Protein AF-A0A7S2I7E1-F1 (afdb_monomer_lite)

Structure (mmCIF, N/CA/C/O backbone):
data_AF-A0A7S2I7E1-F1
#
_entry.id   AF-A0A7S2I7E1-F1
#
loop_
_atom_site.group_PDB
_atom_site.id
_atom_site.type_symbol
_atom_site.label_atom_id
_atom_site.label_alt_id
_atom_site.label_comp_id
_atom_site.label_asym_id
_atom_site.label_entity_id
_atom_site.label_seq_id
_atom_site.pdbx_PDB_ins_code
_atom_site.Cartn_x
_atom_site.Cartn_y
_atom_site.Cartn_z
_atom_site.occupancy
_atom_site.B_iso_or_equiv
_atom_site.auth_seq_id
_atom_site.auth_comp_id
_atom_site.auth_asym_id
_atom_site.auth_atom_id
_atom_site.pdbx_PDB_model_num
ATOM 1 N N . PHE A 1 1 ? -4.109 24.842 13.789 1.00 40.41 1 PHE A N 1
ATOM 2 C CA . PHE A 1 1 ? -4.310 23.383 13.812 1.00 40.41 1 PHE A CA 1
ATOM 3 C C . PHE A 1 1 ? -4.511 22.958 15.257 1.00 40.41 1 PHE A C 1
ATOM 5 O O . PHE A 1 1 ? -3.582 22.487 15.896 1.00 40.41 1 PHE A O 1
ATOM 12 N N . GLU A 1 2 ? -5.706 23.201 15.796 1.00 39.78 2 GLU A N 1
ATOM 13 C CA . GLU A 1 2 ? -6.137 22.573 17.046 1.00 39.78 2 GLU A CA 1
ATOM 14 C C . GLU A 1 2 ? -6.464 21.120 16.710 1.00 39.78 2 GLU A C 1
ATOM 16 O O . GLU A 1 2 ? -7.551 20.786 16.249 1.00 39.78 2 GLU A O 1
ATOM 21 N N . GLN A 1 3 ? -5.455 20.264 16.815 1.00 54.31 3 GLN A N 1
ATOM 22 C CA . GLN A 1 3 ? -5.649 18.827 16.776 1.00 54.31 3 GLN A CA 1
ATOM 23 C C . GLN A 1 3 ? -6.305 18.469 18.102 1.00 54.31 3 GLN A C 1
ATOM 25 O O . GLN A 1 3 ? -5.602 18.399 19.100 1.00 54.31 3 GLN A O 1
ATOM 30 N N . ILE A 1 4 ? -7.633 18.334 18.128 1.00 44.84 4 ILE A N 1
ATOM 31 C CA . ILE A 1 4 ? -8.373 17.857 19.301 1.00 44.84 4 ILE A CA 1
ATOM 32 C C . ILE A 1 4 ? -7.903 16.415 19.544 1.00 44.84 4 ILE A C 1
ATOM 34 O O . ILE A 1 4 ? -8.271 15.533 18.764 1.00 44.84 4 ILE A O 1
ATOM 38 N N . PRO A 1 5 ? -7.065 16.132 20.557 1.00 56.88 5 PRO A N 1
ATOM 39 C CA . PRO A 1 5 ? -6.768 14.771 20.931 1.00 56.88 5 PRO A CA 1
ATOM 40 C C . PRO A 1 5 ? -7.782 14.482 22.025 1.00 56.88 5 PRO A C 1
ATOM 42 O O . PRO A 1 5 ? -7.491 14.747 23.193 1.00 56.88 5 PRO A O 1
ATOM 45 N N . GLU A 1 6 ? -9.008 14.069 21.688 1.00 62.25 6 GLU A N 1
ATOM 46 C CA . GLU A 1 6 ? -9.862 13.620 22.786 1.00 62.25 6 GLU A CA 1
ATOM 47 C C . GLU A 1 6 ? -9.082 12.480 23.465 1.00 62.25 6 GLU A C 1
ATOM 49 O O . GLU A 1 6 ? -8.604 11.558 22.784 1.00 62.25 6 GLU A O 1
ATOM 54 N N . PRO A 1 7 ? -8.776 12.619 24.765 1.00 68.06 7 PRO A N 1
ATOM 55 C CA . PRO A 1 7 ? -7.907 11.673 25.434 1.00 68.06 7 PRO A CA 1
ATOM 56 C C . PRO A 1 7 ? -8.548 10.295 25.317 1.00 68.06 7 PRO A C 1
ATOM 58 O O . PRO A 1 7 ? -9.769 10.170 25.449 1.00 68.06 7 PRO A O 1
ATOM 61 N N . VAL A 1 8 ? -7.729 9.276 25.037 1.00 66.69 8 VAL A N 1
ATOM 62 C CA . VAL A 1 8 ? -8.198 7.891 24.918 1.00 66.69 8 VAL A CA 1
ATOM 63 C C . VAL A 1 8 ? -9.086 7.589 26.132 1.00 66.69 8 VAL A C 1
ATOM 65 O O . VAL A 1 8 ? -8.671 7.863 27.265 1.00 66.69 8 VAL A O 1
ATOM 68 N N . PRO A 1 9 ? -10.324 7.103 25.927 1.00 71.06 9 PRO A N 1
ATOM 69 C CA . PRO A 1 9 ? -11.280 6.959 27.013 1.00 71.06 9 PRO A CA 1
ATOM 70 C C . PRO A 1 9 ? -10.696 6.098 28.142 1.00 71.06 9 PRO A C 1
ATOM 72 O O . PRO A 1 9 ? -10.179 4.998 27.913 1.00 71.06 9 PRO A O 1
ATOM 75 N N . GLN A 1 10 ? -10.772 6.625 29.370 1.00 61.06 10 GLN A N 1
ATOM 76 C CA . GLN A 1 10 ? -10.240 5.991 30.577 1.00 61.06 10 GLN A CA 1
ATOM 77 C C . GLN A 1 10 ? -10.968 4.659 30.814 1.00 61.06 10 GLN A C 1
ATOM 79 O O .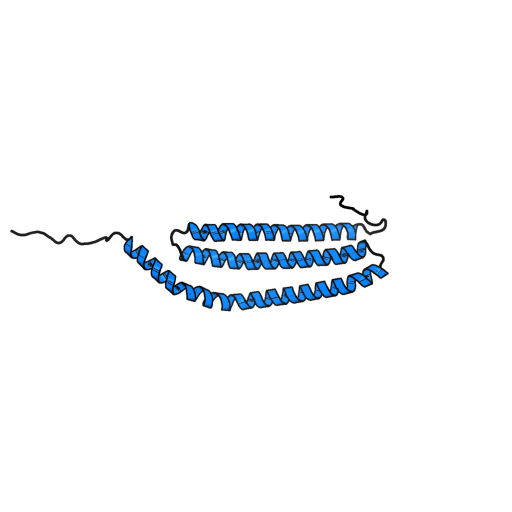 GLN A 1 10 ? -12.157 4.641 31.124 1.00 61.06 10 GLN A O 1
ATOM 84 N N . GLY A 1 11 ? -10.262 3.541 30.618 1.00 69.38 11 GLY A N 1
ATOM 85 C CA . GLY A 1 11 ? -10.823 2.183 30.688 1.00 69.38 11 GLY A CA 1
ATOM 86 C C . GLY A 1 11 ? -10.479 1.284 29.496 1.00 69.38 11 GLY A C 1
ATOM 87 O O . GLY A 1 11 ? -10.810 0.100 29.515 1.00 69.38 11 GLY A O 1
ATOM 88 N N . THR A 1 12 ? -9.801 1.816 28.477 1.00 72.81 12 THR A N 1
ATOM 89 C CA . THR A 1 12 ? -9.326 1.024 27.334 1.00 72.81 12 THR A CA 1
ATOM 90 C C . THR A 1 12 ? -8.081 0.213 27.719 1.00 72.81 12 THR A C 1
ATOM 92 O O . THR A 1 12 ? -7.175 0.757 28.353 1.00 72.81 12 THR A O 1
ATOM 95 N N . PRO A 1 13 ? -7.979 -1.076 27.344 1.00 82.25 13 PRO A N 1
ATOM 96 C CA . PRO A 1 13 ? -6.744 -1.829 27.524 1.00 82.25 13 PRO A CA 1
ATOM 97 C C . PRO A 1 13 ? -5.604 -1.199 26.708 1.00 82.25 13 PRO A C 1
ATOM 99 O O . PRO A 1 13 ? -5.718 -1.039 25.492 1.00 82.25 13 PRO A O 1
ATOM 102 N N . ALA A 1 14 ? -4.476 -0.912 27.365 1.00 83.00 14 ALA A N 1
ATOM 103 C CA . ALA A 1 14 ? -3.297 -0.291 26.747 1.00 83.00 14 ALA A CA 1
ATOM 104 C C . ALA A 1 14 ? -2.767 -1.064 25.523 1.00 83.00 14 ALA A C 1
ATOM 106 O O . ALA A 1 14 ? -2.159 -0.492 24.625 1.00 83.00 14 ALA A O 1
ATOM 107 N N . THR A 1 15 ? -3.027 -2.372 25.448 1.00 83.25 15 THR A N 1
ATOM 108 C CA . THR A 1 15 ? -2.657 -3.205 24.299 1.00 83.25 15 THR A CA 1
ATOM 109 C C . THR A 1 15 ? -3.363 -2.789 23.011 1.00 83.25 15 THR A C 1
ATOM 111 O O . THR A 1 15 ? -2.725 -2.782 21.962 1.00 83.25 15 THR A O 1
ATOM 114 N N . MET A 1 16 ? -4.644 -2.410 23.062 1.00 80.38 16 MET A N 1
ATOM 115 C CA . MET A 1 16 ? -5.370 -1.931 21.878 1.00 80.38 16 MET A CA 1
ATOM 116 C C . MET A 1 16 ? -4.884 -0.550 21.444 1.00 80.38 16 MET A C 1
ATOM 118 O O . MET A 1 16 ? -4.791 -0.285 20.247 1.00 80.38 16 MET A O 1
ATOM 122 N N . GLU A 1 17 ? -4.532 0.296 22.414 1.00 83.62 17 GLU A N 1
ATOM 123 C CA . GLU A 1 17 ? -3.945 1.613 22.174 1.00 83.62 17 GLU A CA 1
ATOM 124 C C . GLU A 1 17 ? -2.616 1.493 21.413 1.00 83.62 17 GLU A C 1
ATOM 126 O O . GLU A 1 17 ? -2.456 2.003 20.305 1.00 83.62 17 GLU A O 1
ATOM 131 N N . VAL A 1 18 ? -1.682 0.711 21.956 1.00 86.62 18 VAL A N 1
ATOM 132 C CA . VAL A 1 18 ? -0.384 0.465 21.317 1.00 86.62 18 VAL A CA 1
ATOM 133 C C . VAL A 1 18 ? -0.561 -0.190 19.947 1.00 86.62 18 VAL A C 1
ATOM 135 O O . VAL A 1 18 ? 0.131 0.181 18.997 1.00 86.62 18 VAL A O 1
ATOM 138 N N . LEU A 1 19 ? -1.499 -1.131 19.811 1.00 85.12 19 LEU A N 1
ATOM 139 C CA . LEU A 1 19 ? -1.742 -1.817 18.546 1.00 85.12 19 LEU A CA 1
ATOM 140 C C . LEU A 1 19 ? -2.223 -0.859 17.452 1.00 85.12 19 LEU A C 1
ATOM 142 O O . LEU A 1 19 ? -1.681 -0.913 16.352 1.00 85.12 19 LEU A O 1
ATOM 146 N N . TYR A 1 20 ? -3.182 0.036 17.719 1.00 83.62 20 TYR A N 1
ATOM 147 C CA . TYR A 1 20 ? -3.642 0.965 16.676 1.00 83.62 20 TYR A CA 1
ATOM 148 C C . TYR A 1 20 ? -2.546 1.972 16.300 1.00 83.62 20 TYR A C 1
ATOM 150 O O . TYR A 1 20 ? -2.359 2.259 15.114 1.00 83.62 20 TYR A O 1
ATOM 158 N N . VAL A 1 21 ? -1.794 2.500 17.278 1.00 86.94 21 VAL A N 1
ATOM 159 C CA . VAL A 1 21 ? -0.724 3.476 17.006 1.00 86.94 21 VAL A CA 1
ATOM 160 C C . VAL A 1 21 ? 0.368 2.830 16.163 1.00 86.94 21 VAL A C 1
ATOM 162 O O . VAL A 1 21 ? 0.790 3.404 15.159 1.00 86.94 21 VAL A O 1
ATOM 165 N N . THR A 1 22 ? 0.795 1.621 16.531 1.00 87.94 22 THR A N 1
ATOM 166 C CA . THR A 1 22 ? 1.827 0.886 15.790 1.00 87.94 22 THR A CA 1
ATOM 167 C C . THR A 1 22 ? 1.360 0.516 14.386 1.00 87.94 22 THR A C 1
ATOM 169 O O . THR A 1 22 ? 2.100 0.768 13.437 1.00 87.94 22 THR A O 1
ATOM 172 N N . LEU A 1 23 ? 0.128 0.018 14.214 1.00 84.19 23 LEU A N 1
ATOM 173 C CA . LEU A 1 23 ? -0.420 -0.273 12.883 1.00 84.19 23 LEU A CA 1
ATOM 174 C C . LEU A 1 23 ? -0.468 0.980 12.002 1.00 84.19 23 LEU A C 1
ATOM 176 O O . LEU A 1 23 ? -0.078 0.937 10.837 1.00 84.19 23 LEU A O 1
ATOM 180 N N . THR A 1 24 ? -0.924 2.101 12.565 1.00 88.12 24 THR A N 1
ATOM 181 C CA . THR A 1 24 ? -1.027 3.377 11.844 1.00 88.12 24 THR A CA 1
ATOM 182 C C . THR A 1 24 ? 0.351 3.903 11.459 1.00 88.12 24 THR A C 1
ATOM 184 O O . THR A 1 24 ? 0.551 4.318 10.321 1.00 88.12 24 THR A O 1
ATOM 187 N N . ALA A 1 25 ? 1.318 3.853 12.377 1.00 89.81 25 ALA A N 1
ATOM 188 C CA . ALA A 1 25 ? 2.689 4.277 12.117 1.00 89.81 25 ALA A CA 1
ATOM 189 C C . ALA A 1 25 ? 3.355 3.422 11.029 1.00 89.81 25 ALA A C 1
ATOM 191 O O . ALA A 1 25 ? 4.007 3.963 10.139 1.00 89.81 25 ALA A O 1
ATOM 192 N N . VAL A 1 26 ? 3.149 2.102 11.060 1.00 88.25 26 VAL A N 1
ATOM 193 C CA . VAL A 1 26 ? 3.658 1.180 10.035 1.00 88.25 26 VAL A CA 1
ATOM 194 C C . VAL A 1 26 ? 3.005 1.450 8.680 1.00 88.25 26 VAL A C 1
ATOM 196 O O . VAL A 1 26 ? 3.714 1.530 7.679 1.00 88.25 26 VAL A O 1
ATOM 199 N N . ALA A 1 27 ? 1.685 1.653 8.637 1.00 88.62 27 ALA A N 1
ATOM 200 C CA . ALA A 1 27 ? 0.981 1.996 7.403 1.00 88.62 27 ALA A CA 1
ATOM 201 C C . ALA A 1 27 ? 1.512 3.308 6.800 1.00 88.62 27 ALA A C 1
ATOM 203 O O . ALA A 1 27 ? 1.889 3.336 5.632 1.00 88.62 27 ALA A O 1
ATOM 204 N N . LEU A 1 28 ? 1.641 4.366 7.607 1.00 89.00 28 LEU A N 1
ATOM 205 C CA . LEU A 1 28 ? 2.227 5.636 7.165 1.00 89.00 28 LEU A CA 1
ATOM 206 C C . LEU A 1 28 ? 3.685 5.476 6.713 1.00 89.00 28 LEU A C 1
ATOM 208 O O . LEU A 1 28 ? 4.087 6.079 5.721 1.00 89.00 28 LEU A O 1
ATOM 212 N N . GLY A 1 29 ? 4.469 4.643 7.399 1.00 90.06 29 GLY A N 1
ATOM 213 C CA . GLY A 1 29 ? 5.835 4.310 6.997 1.00 90.06 29 GLY A CA 1
ATOM 214 C C . GLY A 1 29 ? 5.889 3.669 5.609 1.00 90.06 29 GLY A C 1
ATOM 215 O O . GLY A 1 29 ? 6.673 4.102 4.765 1.00 90.06 29 GLY A O 1
ATOM 216 N N . PHE A 1 30 ? 5.013 2.698 5.337 1.00 86.75 30 PHE A N 1
ATOM 217 C CA . PHE A 1 30 ? 4.903 2.079 4.016 1.00 86.75 30 PHE A CA 1
ATOM 218 C C . PHE A 1 30 ? 4.513 3.087 2.929 1.00 86.75 30 PHE A C 1
ATOM 220 O O . PHE A 1 30 ? 5.162 3.123 1.883 1.00 86.75 30 PHE A O 1
ATOM 227 N N . GLU A 1 31 ? 3.528 3.946 3.190 1.00 88.88 31 GLU A N 1
ATOM 228 C CA . GLU A 1 31 ? 3.086 4.994 2.259 1.00 88.88 31 GLU A CA 1
ATOM 229 C C . GLU A 1 31 ? 4.193 6.018 1.953 1.00 88.88 31 GLU A C 1
ATOM 231 O O . GLU A 1 31 ? 4.374 6.445 0.808 1.00 88.88 31 GLU A O 1
ATOM 236 N N . LEU A 1 32 ? 5.002 6.378 2.953 1.00 90.88 32 LEU A N 1
ATOM 237 C CA . LEU A 1 32 ? 6.157 7.257 2.760 1.00 90.88 32 LEU A CA 1
ATOM 238 C C . LEU A 1 32 ? 7.248 6.580 1.922 1.00 90.88 32 LEU A C 1
ATOM 240 O O . LEU A 1 32 ? 7.795 7.202 1.008 1.00 90.88 32 LEU A O 1
ATOM 244 N N . CYS A 1 33 ? 7.537 5.300 2.170 1.00 89.06 33 CYS A N 1
ATOM 245 C CA . CYS A 1 33 ? 8.469 4.530 1.343 1.00 89.06 33 CYS A CA 1
ATOM 246 C C . CYS A 1 33 ? 7.999 4.431 -0.118 1.00 89.06 33 CYS A C 1
ATOM 248 O O . CYS A 1 33 ? 8.815 4.553 -1.036 1.00 89.06 33 CYS A O 1
ATOM 250 N N . VAL A 1 34 ? 6.695 4.262 -0.349 1.00 89.88 34 VAL A N 1
ATOM 251 C CA . VAL A 1 34 ? 6.080 4.275 -1.687 1.00 89.88 34 VAL A CA 1
ATOM 252 C C . VAL A 1 34 ? 6.291 5.624 -2.368 1.00 89.88 34 VAL A C 1
ATOM 254 O O . VAL A 1 34 ? 6.767 5.665 -3.505 1.00 89.88 34 VAL A O 1
ATOM 257 N N . CYS A 1 35 ? 6.006 6.729 -1.674 1.00 90.00 35 CYS A N 1
ATOM 258 C CA . CYS A 1 35 ? 6.215 8.080 -2.200 1.00 90.00 35 CYS A CA 1
ATOM 259 C C . CYS A 1 35 ? 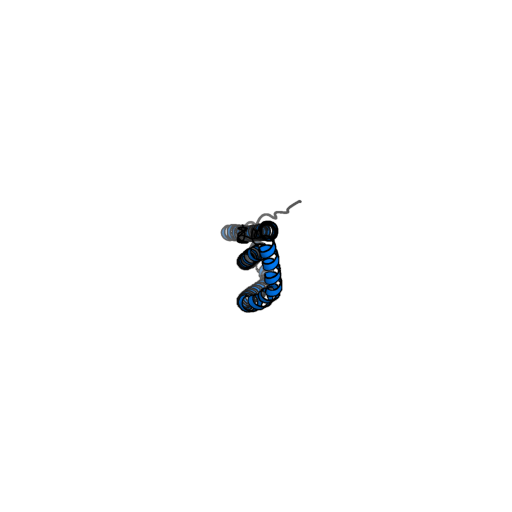7.677 8.318 -2.608 1.00 90.00 35 CYS A C 1
ATOM 261 O O . CYS A 1 35 ? 7.950 8.836 -3.696 1.00 90.00 35 CYS A O 1
ATOM 263 N N . MET A 1 36 ? 8.624 7.897 -1.766 1.00 90.88 36 MET A N 1
ATOM 264 C CA . MET A 1 36 ? 10.056 7.990 -2.060 1.00 90.88 36 MET A CA 1
ATOM 265 C C . MET A 1 36 ? 10.437 7.160 -3.288 1.00 90.88 36 MET A C 1
ATOM 267 O O . MET A 1 36 ? 11.111 7.659 -4.188 1.00 90.88 36 MET A O 1
ATOM 271 N N . SER A 1 37 ? 9.951 5.923 -3.372 1.00 88.12 37 SER A N 1
ATOM 272 C CA . SER A 1 37 ? 10.232 5.024 -4.497 1.00 88.12 37 SER A CA 1
ATOM 273 C C . SER A 1 37 ? 9.669 5.567 -5.813 1.00 88.12 37 SER A C 1
ATOM 275 O O . SER A 1 37 ? 10.364 5.583 -6.828 1.00 88.12 37 SER A O 1
ATOM 277 N N . CYS A 1 38 ? 8.449 6.112 -5.791 1.00 86.62 38 CYS A N 1
ATOM 278 C CA . CYS A 1 38 ? 7.845 6.794 -6.937 1.00 86.62 38 CYS A CA 1
ATOM 279 C C . CYS A 1 38 ? 8.672 8.019 -7.369 1.00 86.62 38 CYS A C 1
ATOM 281 O O . CYS A 1 38 ? 8.920 8.228 -8.560 1.00 86.62 38 CYS A O 1
ATOM 283 N N . THR A 1 39 ? 9.171 8.791 -6.401 1.00 88.94 39 THR A N 1
ATOM 284 C CA . THR A 1 39 ? 10.031 9.954 -6.659 1.00 88.94 39 THR A CA 1
ATOM 285 C C . THR A 1 39 ? 11.337 9.535 -7.333 1.00 88.94 39 THR A C 1
ATOM 287 O O . THR A 1 39 ? 11.715 10.117 -8.352 1.00 88.94 39 THR A O 1
ATOM 290 N N . PHE A 1 40 ? 11.990 8.482 -6.835 1.00 84.94 40 PHE A N 1
ATOM 291 C CA . PHE A 1 40 ? 13.178 7.918 -7.473 1.00 84.94 40 PHE A CA 1
ATOM 292 C C . PHE A 1 40 ? 12.881 7.413 -8.888 1.00 84.94 40 PHE A C 1
ATOM 294 O O . PHE A 1 40 ? 13.647 7.718 -9.801 1.00 84.94 40 PHE A O 1
ATOM 301 N N . CYS A 1 41 ? 11.742 6.751 -9.114 1.00 81.00 41 CYS A N 1
ATOM 302 C CA . CYS A 1 41 ? 11.325 6.330 -10.454 1.00 81.00 41 CYS A CA 1
ATOM 303 C C . CYS A 1 41 ? 11.167 7.529 -11.408 1.00 81.00 41 CYS A C 1
ATOM 305 O O . CYS A 1 41 ? 11.634 7.493 -12.546 1.00 81.00 41 CYS A O 1
ATOM 307 N N . CYS A 1 42 ? 10.575 8.632 -10.944 1.00 81.38 42 CYS A N 1
ATOM 308 C CA . CYS A 1 42 ? 10.415 9.847 -11.747 1.00 81.38 42 CYS A CA 1
ATOM 309 C C . CYS A 1 42 ? 11.757 10.515 -12.087 1.00 81.38 42 CYS A C 1
ATOM 311 O O . CYS A 1 42 ? 11.920 11.051 -13.187 1.00 81.38 42 CYS A O 1
ATOM 313 N N . ILE A 1 43 ? 12.714 10.490 -11.155 1.00 85.19 43 ILE A N 1
ATOM 314 C CA . ILE A 1 43 ? 14.057 11.049 -11.350 1.00 85.19 43 ILE A CA 1
ATOM 315 C C . ILE A 1 43 ? 14.869 10.169 -12.310 1.00 85.19 43 ILE A C 1
ATOM 317 O O . ILE A 1 43 ? 15.423 10.677 -13.287 1.00 85.19 43 ILE A O 1
ATOM 321 N N . PHE A 1 44 ? 14.911 8.855 -12.080 1.00 76.50 44 PHE A N 1
ATOM 322 C CA . PHE A 1 44 ? 15.688 7.925 -12.901 1.00 76.50 44 PHE A CA 1
ATOM 323 C C . PHE A 1 44 ? 15.101 7.725 -14.297 1.00 76.50 44 PHE A C 1
ATOM 325 O O . PHE A 1 44 ? 15.865 7.676 -15.262 1.00 76.50 44 PHE A O 1
ATOM 332 N N . GLY A 1 45 ? 13.772 7.704 -14.435 1.00 71.94 45 GLY A N 1
ATOM 333 C CA . GLY A 1 45 ? 13.111 7.608 -15.738 1.00 71.94 45 GLY A CA 1
ATOM 334 C C . GLY A 1 45 ? 13.494 8.762 -16.670 1.00 71.94 45 GLY A C 1
ATOM 335 O O . GLY A 1 45 ? 13.790 8.545 -17.842 1.00 71.94 45 GLY A O 1
ATOM 336 N N . LYS A 1 46 ? 13.586 9.988 -16.139 1.00 69.12 46 LYS A N 1
ATOM 337 C CA . LYS A 1 46 ? 14.055 11.158 -16.902 1.00 69.12 46 LYS A CA 1
ATOM 338 C C . LYS A 1 46 ? 15.573 11.159 -17.098 1.00 69.12 46 LYS A C 1
ATOM 340 O O . LYS A 1 46 ? 16.053 11.548 -18.159 1.00 69.12 46 LYS A O 1
ATOM 345 N N . GLY A 1 47 ? 16.331 10.727 -16.088 1.00 67.88 47 GLY A N 1
ATOM 346 C CA . GLY A 1 47 ? 17.795 10.724 -16.115 1.00 67.88 47 GLY A CA 1
ATOM 347 C C . GLY A 1 47 ? 18.386 9.775 -17.160 1.00 67.88 47 GLY A C 1
ATOM 348 O O . GLY A 1 47 ? 19.319 10.152 -17.866 1.00 67.88 47 GLY A O 1
ATOM 349 N N . LEU A 1 48 ? 17.821 8.575 -17.302 1.00 61.28 48 LEU A N 1
ATOM 350 C CA . LEU A 1 48 ? 18.285 7.578 -18.271 1.00 61.28 48 LEU A CA 1
ATOM 351 C C . LEU A 1 48 ? 17.880 7.924 -19.713 1.00 61.28 48 LEU A C 1
ATOM 353 O O . LEU A 1 48 ? 18.627 7.616 -20.639 1.00 61.28 48 LEU A O 1
ATOM 357 N N . ALA A 1 49 ? 16.769 8.645 -19.898 1.00 63.88 49 ALA A N 1
ATOM 358 C CA . ALA A 1 49 ? 16.335 9.150 -21.201 1.00 63.88 49 ALA A CA 1
ATOM 359 C C . ALA A 1 49 ? 17.273 10.212 -21.805 1.00 63.88 49 ALA A C 1
ATOM 361 O O . ALA A 1 49 ? 17.327 10.354 -23.021 1.00 63.88 49 ALA A O 1
ATOM 362 N N . LEU A 1 50 ? 18.016 10.950 -20.970 1.00 61.06 50 LEU A N 1
ATOM 363 C CA . LEU A 1 50 ? 18.837 12.090 -21.403 1.00 61.06 50 LEU A CA 1
ATOM 364 C C . LEU A 1 50 ? 20.353 11.820 -21.428 1.00 61.06 50 LEU A C 1
ATOM 366 O O . LEU A 1 50 ? 21.091 12.629 -21.984 1.00 61.06 50 LEU A O 1
ATOM 370 N N . ARG A 1 51 ? 20.848 10.737 -20.807 1.00 62.59 51 ARG A N 1
ATOM 371 C CA . ARG A 1 51 ? 22.298 10.500 -20.589 1.00 62.59 51 ARG A CA 1
ATOM 372 C C . ARG A 1 51 ? 22.856 9.185 -21.143 1.00 62.59 51 ARG A C 1
ATOM 374 O O . ARG A 1 51 ? 24.028 8.891 -20.924 1.00 62.59 51 ARG A O 1
ATOM 381 N N . GLY A 1 52 ? 22.048 8.382 -21.824 1.00 60.59 52 GLY A N 1
ATOM 382 C CA . GLY A 1 52 ? 22.475 7.078 -22.320 1.00 60.59 52 GLY A CA 1
ATOM 383 C C . GLY A 1 52 ? 23.451 7.159 -23.509 1.00 60.59 52 GLY A C 1
ATOM 384 O O . GLY A 1 52 ? 23.088 7.757 -24.520 1.00 60.59 52 GLY A O 1
ATOM 385 N N . PRO A 1 53 ? 24.643 6.526 -23.456 1.00 57.41 53 PRO A N 1
ATOM 386 C CA . PRO A 1 53 ? 25.621 6.534 -24.557 1.00 57.41 53 PRO A CA 1
ATOM 387 C C . PRO A 1 53 ? 25.136 5.813 -25.831 1.00 57.41 53 PRO A C 1
ATOM 389 O O . PRO A 1 53 ? 25.751 5.962 -26.879 1.00 57.41 53 PRO A O 1
ATOM 392 N N . HIS A 1 54 ? 24.025 5.067 -25.748 1.00 58.66 54 HIS A N 1
ATOM 393 C CA . HIS A 1 54 ? 23.391 4.341 -26.856 1.00 58.66 54 HIS A CA 1
ATOM 394 C C . HIS A 1 54 ? 21.907 4.714 -27.053 1.00 58.66 54 HIS A C 1
ATOM 396 O O . HIS A 1 54 ? 21.125 3.892 -27.535 1.00 58.66 54 HIS A O 1
ATOM 402 N N . GLY A 1 55 ? 21.490 5.933 -26.683 1.00 65.75 55 GLY A N 1
ATOM 403 C CA . GLY A 1 55 ? 20.160 6.469 -27.012 1.00 65.75 55 GLY A CA 1
ATOM 404 C C . GLY A 1 55 ? 18.996 5.550 -26.609 1.00 65.75 55 GLY A C 1
ATOM 405 O O . GLY A 1 55 ? 18.841 5.230 -25.424 1.00 65.75 55 GLY A O 1
ATOM 406 N N . ALA A 1 56 ? 18.198 5.106 -27.589 1.00 64.06 56 ALA A N 1
ATOM 407 C CA . ALA A 1 56 ? 16.974 4.318 -27.403 1.00 64.06 56 ALA A CA 1
ATOM 408 C C . ALA A 1 56 ? 17.189 3.021 -26.605 1.00 64.06 56 ALA A C 1
ATOM 410 O O . ALA A 1 56 ? 16.385 2.687 -25.733 1.00 64.06 56 ALA A O 1
ATOM 411 N N . ARG A 1 57 ? 18.325 2.335 -26.786 1.00 66.38 57 ARG A N 1
ATOM 412 C CA . ARG A 1 57 ? 18.623 1.072 -26.083 1.00 66.38 57 ARG A CA 1
ATOM 413 C C . ARG A 1 57 ? 18.743 1.244 -24.566 1.00 66.38 57 ARG A C 1
ATOM 415 O O . ARG A 1 57 ? 18.272 0.406 -23.800 1.00 66.38 57 ARG A O 1
ATOM 422 N N . SER A 1 58 ? 19.348 2.342 -24.116 1.00 66.75 58 SER A N 1
ATOM 423 C CA . SER A 1 58 ? 19.428 2.692 -22.689 1.00 66.75 58 SER A CA 1
ATOM 424 C C . SER A 1 58 ? 18.075 3.097 -22.104 1.00 66.75 58 SER A C 1
ATOM 426 O O . SER A 1 58 ? 17.834 2.858 -20.921 1.00 66.75 58 SER A O 1
ATOM 428 N N . VAL A 1 59 ? 17.181 3.659 -22.923 1.00 70.44 59 VAL A N 1
ATOM 429 C CA . VAL A 1 59 ? 15.802 3.969 -22.518 1.00 70.44 59 VAL A CA 1
ATOM 430 C C . VAL A 1 59 ? 15.000 2.688 -22.320 1.00 70.44 59 VAL A C 1
ATOM 432 O O . VAL A 1 59 ? 14.295 2.579 -21.323 1.00 70.44 59 VAL A O 1
ATOM 435 N N . HIS A 1 60 ? 15.165 1.691 -23.191 1.00 69.81 60 HIS A N 1
ATOM 436 C CA . HIS A 1 60 ? 14.500 0.394 -23.042 1.00 69.81 60 HIS A CA 1
ATOM 437 C C . HIS A 1 60 ? 14.852 -0.294 -21.719 1.00 69.81 60 HIS A C 1
ATOM 439 O O . HIS A 1 60 ? 13.964 -0.622 -20.936 1.00 69.81 60 HIS A O 1
ATOM 445 N N . VAL A 1 61 ? 16.146 -0.406 -21.403 1.00 73.25 61 VAL A N 1
ATOM 446 C CA . VAL A 1 61 ? 16.597 -1.016 -20.138 1.00 73.25 61 VAL A CA 1
ATOM 447 C C . VAL A 1 61 ? 16.107 -0.222 -18.918 1.00 73.25 61 VAL A C 1
ATOM 449 O O . VAL A 1 61 ? 15.775 -0.800 -17.883 1.00 73.25 61 VAL A O 1
ATOM 452 N N . ALA A 1 62 ? 16.042 1.107 -19.027 1.00 74.56 62 ALA A N 1
ATOM 453 C CA . ALA A 1 62 ? 15.510 1.962 -17.974 1.00 74.56 62 ALA A CA 1
ATOM 454 C C . ALA A 1 62 ? 14.015 1.729 -17.735 1.00 74.56 62 ALA A C 1
ATOM 456 O O . ALA A 1 62 ? 13.603 1.599 -16.585 1.00 74.56 62 ALA A O 1
ATOM 457 N N . VAL A 1 63 ? 13.219 1.669 -18.806 1.00 74.25 63 VAL A N 1
ATOM 458 C CA . VAL A 1 63 ? 11.765 1.462 -18.753 1.00 74.25 63 VAL A CA 1
ATOM 459 C C . VAL A 1 63 ? 11.433 0.086 -18.182 1.00 74.25 63 VAL A C 1
ATOM 461 O O . VAL A 1 63 ? 10.591 0.007 -17.289 1.00 74.25 63 VAL A O 1
ATOM 464 N N . ASP A 1 64 ? 12.141 -0.962 -18.603 1.00 75.06 64 ASP A N 1
ATOM 465 C CA . ASP A 1 64 ? 11.927 -2.324 -18.098 1.00 75.06 64 ASP A CA 1
ATOM 466 C C . ASP A 1 64 ? 12.194 -2.425 -16.589 1.00 75.06 64 ASP A C 1
ATOM 468 O O . ASP A 1 64 ? 11.453 -3.076 -15.848 1.00 75.06 64 ASP A O 1
ATOM 472 N N . ASN A 1 65 ? 13.245 -1.757 -16.106 1.00 77.00 65 ASN A N 1
ATOM 473 C CA . ASN A 1 65 ? 13.534 -1.699 -14.674 1.00 77.00 65 ASN A CA 1
ATOM 474 C C . ASN A 1 65 ? 12.508 -0.839 -13.925 1.00 77.00 65 ASN A C 1
ATOM 476 O O . ASN A 1 65 ? 12.054 -1.234 -12.852 1.00 77.00 65 ASN A O 1
ATOM 480 N N . LEU A 1 66 ? 12.082 0.291 -14.501 1.00 76.56 66 LEU A N 1
ATOM 481 C CA . LEU A 1 66 ? 11.061 1.152 -13.899 1.00 76.56 66 LEU A CA 1
ATOM 482 C C . LEU A 1 66 ? 9.720 0.430 -13.742 1.00 76.56 66 LEU A C 1
ATOM 484 O O . LEU A 1 66 ? 9.040 0.623 -12.740 1.00 76.56 66 LEU A O 1
ATOM 488 N N . GLN A 1 67 ? 9.337 -0.400 -14.713 1.00 75.81 67 GLN A N 1
ATOM 489 C CA . GLN A 1 67 ? 8.092 -1.166 -14.661 1.00 75.81 67 GLN A CA 1
ATOM 490 C C . GLN A 1 67 ? 8.126 -2.247 -13.574 1.00 75.81 67 GLN A C 1
ATOM 492 O O . GLN A 1 67 ? 7.152 -2.401 -12.832 1.00 75.81 67 GLN A O 1
ATOM 497 N N . LYS A 1 68 ? 9.257 -2.948 -13.418 1.00 77.50 68 LYS A N 1
ATOM 498 C CA . LYS A 1 68 ? 9.442 -3.918 -12.325 1.00 77.50 68 LYS A CA 1
ATOM 499 C C . LYS A 1 68 ? 9.334 -3.246 -10.957 1.00 77.50 68 LYS A C 1
ATOM 501 O O . LYS A 1 68 ? 8.615 -3.740 -10.089 1.00 77.50 68 LYS A O 1
ATOM 506 N N . GLU A 1 69 ? 9.986 -2.098 -10.792 1.00 82.31 69 GLU A N 1
ATOM 507 C CA . GLU A 1 69 ? 9.908 -1.307 -9.560 1.00 82.31 69 GLU A CA 1
ATOM 508 C C . GLU A 1 69 ? 8.493 -0.764 -9.323 1.00 82.31 69 GLU A C 1
ATOM 510 O O . GLU A 1 69 ? 7.967 -0.866 -8.216 1.00 82.31 69 GLU A O 1
ATOM 515 N N . GLN A 1 70 ? 7.811 -0.277 -10.366 1.00 81.88 70 GLN A N 1
ATOM 516 C CA . GLN A 1 70 ? 6.432 0.212 -10.273 1.00 81.88 70 GLN A CA 1
ATOM 517 C C . GLN A 1 70 ? 5.487 -0.848 -9.693 1.00 81.88 70 GLN A C 1
ATOM 519 O O . GLN A 1 70 ? 4.632 -0.518 -8.870 1.00 81.88 70 GLN A O 1
ATOM 524 N N . ARG A 1 71 ? 5.642 -2.120 -10.075 1.00 79.56 71 ARG A N 1
ATOM 525 C CA . ARG A 1 71 ? 4.826 -3.221 -9.542 1.00 79.56 71 ARG A CA 1
ATOM 526 C C . ARG A 1 71 ? 5.058 -3.450 -8.047 1.00 79.56 71 ARG A C 1
ATOM 528 O O . ARG A 1 71 ? 4.096 -3.671 -7.303 1.00 79.56 71 ARG A O 1
ATOM 535 N N . LEU A 1 72 ? 6.313 -3.391 -7.607 1.00 82.69 72 LEU A N 1
ATOM 536 C CA . LEU A 1 72 ? 6.672 -3.529 -6.195 1.00 82.69 72 LEU A CA 1
ATOM 537 C C . LEU A 1 72 ? 6.082 -2.365 -5.390 1.00 82.69 72 LEU A C 1
ATOM 539 O O . LEU A 1 72 ? 5.364 -2.590 -4.415 1.00 82.69 72 LEU A O 1
ATOM 543 N N . VAL A 1 73 ? 6.281 -1.135 -5.866 1.00 86.88 73 VAL A N 1
ATOM 544 C CA . VAL A 1 73 ? 5.745 0.091 -5.256 1.00 86.88 73 VAL A CA 1
ATOM 545 C C . VAL A 1 73 ? 4.221 0.050 -5.163 1.00 86.88 73 VAL A C 1
ATOM 547 O O . VAL A 1 73 ? 3.655 0.367 -4.119 1.00 86.88 73 VAL A O 1
ATOM 550 N N . PHE A 1 74 ? 3.545 -0.397 -6.219 1.00 83.69 74 PHE A N 1
ATOM 551 C CA . PHE A 1 74 ? 2.090 -0.519 -6.237 1.00 83.69 74 PHE A CA 1
ATOM 552 C C . PHE A 1 74 ? 1.575 -1.573 -5.243 1.00 83.69 74 PHE A C 1
ATOM 554 O O . PHE A 1 74 ? 0.575 -1.351 -4.564 1.00 83.69 74 PHE A O 1
ATOM 561 N N . THR A 1 75 ? 2.279 -2.698 -5.097 1.00 83.12 75 THR A N 1
ATOM 562 C CA . THR A 1 75 ? 1.924 -3.734 -4.111 1.00 83.12 75 THR A CA 1
ATOM 563 C C . THR A 1 75 ? 2.110 -3.223 -2.679 1.00 83.12 75 THR A C 1
ATOM 565 O O . THR A 1 75 ? 1.230 -3.407 -1.839 1.00 83.12 75 THR A O 1
ATOM 568 N N . GLN A 1 76 ? 3.222 -2.530 -2.415 1.00 84.62 76 GLN A N 1
ATOM 569 C CA . GLN A 1 76 ? 3.526 -1.916 -1.119 1.00 84.62 76 GLN A CA 1
ATOM 570 C C . GLN A 1 76 ? 2.473 -0.863 -0.730 1.00 84.62 76 GLN A C 1
ATOM 572 O O . GLN A 1 76 ? 2.012 -0.846 0.409 1.00 84.62 76 GLN A O 1
ATOM 577 N N . PHE A 1 77 ? 2.050 -0.036 -1.690 1.00 86.06 77 PHE A N 1
ATOM 578 C CA . PHE A 1 77 ? 0.983 0.958 -1.532 1.00 86.06 77 PHE A CA 1
ATOM 579 C C . PHE A 1 77 ? -0.351 0.314 -1.149 1.00 86.06 77 PHE A C 1
ATOM 581 O O . PHE A 1 77 ? -0.990 0.689 -0.171 1.00 86.06 77 PHE A O 1
ATOM 588 N N . LEU A 1 78 ? -0.766 -0.719 -1.883 1.00 85.06 78 LEU A N 1
ATOM 589 C CA . LEU A 1 78 ? -2.016 -1.411 -1.578 1.00 85.06 78 LEU A CA 1
ATOM 590 C C . LEU A 1 78 ? -1.984 -2.090 -0.204 1.00 85.06 78 LEU A C 1
ATOM 592 O O . LEU A 1 78 ? -2.986 -2.060 0.513 1.00 85.06 78 LEU A O 1
ATOM 596 N N . LEU A 1 79 ? -0.843 -2.665 0.187 1.00 85.06 79 LEU A N 1
ATOM 597 C CA . LEU A 1 79 ? -0.664 -3.246 1.517 1.00 85.06 79 LEU A CA 1
ATOM 598 C C . LEU A 1 79 ? -0.753 -2.176 2.620 1.00 85.06 79 LEU A C 1
ATOM 600 O O . LEU A 1 79 ? -1.410 -2.408 3.637 1.00 85.06 79 LEU A O 1
ATOM 604 N N . GLY A 1 80 ? -0.155 -1.001 2.392 1.00 85.50 80 GLY A N 1
ATOM 605 C CA . GLY A 1 80 ? -0.251 0.170 3.268 1.00 85.50 80 GLY A CA 1
ATOM 606 C C . GLY A 1 80 ? -1.697 0.619 3.488 1.00 85.50 80 GLY A C 1
ATOM 607 O O . GLY A 1 80 ? -2.141 0.730 4.634 1.00 85.50 80 GLY A O 1
ATOM 608 N N . ILE A 1 81 ? -2.477 0.751 2.410 1.00 86.00 81 ILE A N 1
ATOM 609 C CA . ILE A 1 81 ? -3.912 1.077 2.471 1.00 86.00 81 ILE A CA 1
ATOM 610 C C . ILE A 1 81 ? -4.704 0.042 3.281 1.00 86.00 81 ILE A C 1
ATOM 612 O O . ILE A 1 81 ? -5.553 0.417 4.094 1.00 86.00 81 ILE A O 1
ATOM 616 N N . VAL A 1 82 ? -4.461 -1.257 3.076 1.00 85.81 82 VAL A N 1
ATOM 617 C CA . VAL A 1 82 ? -5.169 -2.316 3.818 1.00 85.81 82 VAL A CA 1
ATOM 618 C C . VAL A 1 82 ? -4.832 -2.256 5.309 1.00 85.81 82 VAL A C 1
ATOM 620 O O . VAL A 1 82 ? -5.741 -2.311 6.141 1.00 85.81 82 VAL A O 1
ATOM 623 N N . ALA A 1 83 ? -3.553 -2.082 5.657 1.00 85.44 83 ALA A N 1
ATOM 624 C CA . ALA A 1 83 ? -3.119 -1.922 7.044 1.00 85.44 83 ALA A CA 1
ATOM 625 C C . ALA A 1 83 ? -3.737 -0.671 7.696 1.00 85.44 83 ALA A C 1
ATOM 627 O O . ALA A 1 83 ? -4.220 -0.734 8.827 1.00 85.44 83 ALA A O 1
ATOM 628 N N . TYR A 1 84 ? -3.803 0.446 6.967 1.00 86.94 84 TYR A N 1
ATOM 629 C CA . TYR A 1 84 ? -4.443 1.676 7.432 1.00 86.94 84 TYR A CA 1
ATOM 630 C C . TYR A 1 84 ? -5.940 1.486 7.719 1.00 86.94 84 TYR A C 1
ATOM 632 O O . TYR A 1 84 ? -6.436 1.906 8.766 1.00 86.94 84 TYR A O 1
ATOM 640 N N . LEU A 1 85 ? -6.667 0.810 6.825 1.00 86.06 85 LEU A N 1
ATOM 641 C CA . LEU A 1 85 ? -8.092 0.526 7.018 1.00 86.06 85 LEU A CA 1
ATOM 642 C C . LEU A 1 85 ? -8.337 -0.420 8.198 1.00 86.06 85 LEU A C 1
ATOM 644 O O . LEU A 1 85 ? -9.288 -0.219 8.953 1.00 86.06 85 LEU A O 1
ATOM 648 N N . LEU A 1 86 ? -7.471 -1.418 8.394 1.00 85.12 86 LEU A N 1
ATOM 649 C CA . LEU A 1 86 ? -7.545 -2.303 9.556 1.00 85.12 86 LEU A CA 1
ATOM 650 C C . LEU A 1 86 ? -7.329 -1.526 10.863 1.00 85.12 86 LEU A C 1
ATOM 652 O O . LEU A 1 86 ? -8.051 -1.752 11.836 1.00 85.12 86 LEU A O 1
ATOM 656 N N . SER A 1 87 ? -6.399 -0.567 10.863 1.00 87.44 87 SER A N 1
ATOM 657 C CA . SER A 1 87 ? -6.189 0.336 11.998 1.00 87.44 87 SER A CA 1
ATOM 658 C C . SER A 1 87 ? -7.448 1.142 12.329 1.00 87.44 87 SER A C 1
ATOM 660 O O . SER A 1 87 ? -7.849 1.216 13.489 1.00 87.44 87 SER A O 1
ATOM 662 N N . HIS A 1 88 ? -8.141 1.662 11.310 1.00 86.00 88 HIS A N 1
ATOM 663 C CA . HIS A 1 88 ? -9.415 2.371 11.485 1.00 86.00 88 HIS A CA 1
ATOM 664 C C . HIS A 1 88 ? -10.507 1.497 12.093 1.00 86.00 88 HIS A C 1
ATOM 666 O O . HIS A 1 88 ? -11.246 1.959 12.960 1.00 86.00 88 HIS A O 1
ATOM 672 N N . VAL A 1 89 ? -10.598 0.226 11.690 1.00 86.88 89 VAL A N 1
ATOM 673 C CA . VAL A 1 89 ? -11.533 -0.712 12.326 1.00 86.88 89 VAL A CA 1
ATOM 674 C C . VAL A 1 89 ? -11.216 -0.817 13.817 1.00 86.88 89 VAL A C 1
ATOM 676 O O . VAL A 1 89 ? -12.113 -0.609 14.630 1.00 86.88 89 VAL A O 1
ATOM 679 N N . ILE A 1 90 ? -9.954 -1.055 14.189 1.00 84.88 90 ILE A N 1
ATOM 680 C CA . ILE A 1 90 ? -9.521 -1.155 15.595 1.00 84.88 90 ILE A CA 1
ATOM 681 C C . ILE A 1 90 ? -9.805 0.150 16.358 1.00 84.88 90 ILE A C 1
ATOM 683 O O . ILE A 1 90 ? -10.315 0.109 17.478 1.00 84.88 90 ILE A O 1
ATOM 687 N N . GLN A 1 91 ? -9.558 1.307 15.745 1.00 83.88 91 GLN A N 1
ATOM 688 C CA . GLN A 1 91 ? -9.829 2.615 16.340 1.00 83.88 91 GLN A CA 1
ATOM 689 C C . GLN A 1 91 ? -11.316 2.802 16.683 1.00 83.88 91 GLN A C 1
ATOM 691 O O . GLN A 1 91 ? -11.637 3.314 17.757 1.00 83.88 91 GLN A O 1
ATOM 696 N N . MET A 1 92 ? -12.235 2.343 15.824 1.00 85.50 92 MET A N 1
ATOM 697 C CA . MET A 1 92 ? -13.677 2.418 16.103 1.00 85.50 92 MET A CA 1
ATOM 698 C C . MET A 1 92 ? -14.076 1.594 17.331 1.00 85.50 92 MET A C 1
ATOM 700 O O . MET A 1 92 ? -14.961 2.003 18.083 1.00 85.50 92 MET A O 1
ATOM 704 N N . TRP A 1 93 ? -13.407 0.462 17.561 1.00 83.81 93 TRP A N 1
ATOM 705 C CA . TRP A 1 93 ? -13.621 -0.366 18.750 1.00 83.81 93 TRP A CA 1
ATOM 706 C C . TRP A 1 93 ? -13.081 0.270 20.033 1.00 83.81 93 TRP A C 1
ATOM 708 O O . TRP A 1 93 ? -13.639 0.031 21.100 1.00 83.81 93 TRP A O 1
ATOM 718 N N . VAL A 1 94 ? -12.030 1.087 19.934 1.00 81.81 94 VAL A N 1
ATOM 719 C CA . VAL A 1 94 ? -11.448 1.809 21.075 1.00 81.81 94 VAL A CA 1
ATOM 720 C C . VAL A 1 94 ? -12.310 3.005 21.486 1.00 81.81 94 VAL A C 1
ATOM 722 O O . VAL A 1 94 ? -12.535 3.226 22.674 1.00 81.81 94 VAL A O 1
ATOM 725 N N . TYR A 1 95 ? -12.802 3.782 20.520 1.00 81.06 95 TYR A N 1
ATOM 726 C CA . TYR A 1 95 ? -13.460 5.061 20.810 1.00 81.06 95 TYR A CA 1
ATOM 727 C C . TYR A 1 95 ? -14.957 4.944 21.117 1.00 81.06 95 TYR A C 1
ATOM 729 O O . TYR A 1 95 ? -15.494 5.715 21.915 1.00 81.06 95 TYR A O 1
ATOM 737 N N . PHE A 1 96 ? -15.663 4.005 20.481 1.00 82.75 96 PHE A N 1
ATOM 738 C CA . PHE A 1 96 ? -17.120 3.936 20.570 1.00 82.75 96 PHE A CA 1
ATOM 739 C C . PHE A 1 96 ? -17.608 2.864 21.541 1.00 82.75 96 PHE A C 1
ATOM 741 O O . PHE A 1 96 ? -17.051 1.776 21.663 1.00 82.75 96 PHE A O 1
ATOM 748 N N . ARG A 1 97 ? -18.755 3.131 22.183 1.00 81.31 97 ARG A N 1
ATOM 749 C CA . ARG A 1 97 ? -19.484 2.099 22.936 1.00 81.31 97 ARG A CA 1
ATOM 750 C C . ARG A 1 97 ? -19.809 0.915 22.016 1.00 81.31 97 ARG A C 1
ATOM 752 O O . ARG A 1 97 ? -20.199 1.155 20.872 1.00 81.31 97 ARG A O 1
ATOM 759 N N . PRO A 1 98 ? -19.799 -0.337 22.513 1.00 79.62 98 PRO A N 1
ATOM 760 C CA . PRO A 1 98 ? -19.919 -1.536 21.679 1.00 79.62 98 PRO A CA 1
ATOM 761 C C . PRO A 1 98 ? -21.143 -1.520 20.751 1.00 79.62 98 PRO A C 1
ATOM 763 O O . PRO A 1 98 ? -21.038 -1.891 19.591 1.00 79.62 98 PRO A O 1
ATOM 766 N N . LYS A 1 99 ? -22.290 -0.992 21.202 1.00 83.12 99 LYS A N 1
ATOM 767 C CA . LYS A 1 99 ? -23.498 -0.860 20.361 1.00 83.12 99 LYS A CA 1
ATOM 768 C C . LYS A 1 99 ? -23.298 0.040 19.129 1.00 83.12 99 LYS A C 1
ATOM 770 O O . LYS A 1 99 ? -23.790 -0.272 18.048 1.00 83.12 99 LYS A O 1
ATOM 775 N N . ILE A 1 100 ? -22.581 1.151 19.291 1.00 86.38 100 ILE A N 1
ATOM 776 C CA . ILE A 1 100 ? -22.299 2.109 18.211 1.00 86.38 100 ILE A CA 1
ATOM 777 C C . ILE A 1 100 ? -21.157 1.572 17.342 1.00 86.38 100 ILE A C 1
ATOM 779 O O . ILE A 1 100 ? -21.267 1.582 16.118 1.00 86.38 100 ILE A O 1
ATOM 783 N N . ALA A 1 101 ? -20.121 1.005 17.971 1.00 84.88 101 ALA A N 1
ATOM 784 C CA . ALA A 1 101 ? -18.997 0.372 17.287 1.00 84.88 101 ALA A CA 1
ATOM 785 C C . ALA A 1 101 ? -19.460 -0.740 16.331 1.00 84.88 101 ALA A C 1
ATOM 787 O O . ALA A 1 101 ? -18.996 -0.800 15.196 1.00 84.88 101 ALA A O 1
ATOM 788 N N . PHE A 1 102 ? -20.435 -1.568 16.724 1.00 86.75 102 PHE A N 1
ATOM 789 C CA . PHE A 1 102 ? -21.019 -2.576 15.831 1.00 86.75 102 PHE A CA 1
ATOM 790 C C . PHE A 1 102 ? -21.691 -1.958 14.600 1.00 86.75 102 PHE A C 1
ATOM 792 O O . PHE A 1 102 ? -21.470 -2.412 13.483 1.00 86.75 102 PHE A O 1
ATOM 799 N N . THR A 1 103 ? -22.467 -0.891 14.783 1.00 91.00 103 THR A N 1
ATOM 800 C CA . THR A 1 103 ? -23.194 -0.251 13.674 1.00 91.00 103 THR A CA 1
ATOM 801 C C . THR A 1 103 ? -22.236 0.359 12.647 1.00 91.00 103 THR A C 1
ATOM 803 O O . THR A 1 103 ? -22.473 0.257 11.446 1.00 91.00 103 THR A O 1
ATOM 806 N N . VAL A 1 104 ? -21.134 0.956 13.110 1.00 87.19 104 VAL A N 1
ATOM 807 C CA . VAL A 1 104 ? -20.131 1.606 12.249 1.00 87.19 104 VAL A CA 1
ATOM 808 C C . VAL A 1 104 ? -19.138 0.598 11.662 1.00 87.19 104 VAL A C 1
ATOM 810 O O . VAL A 1 104 ? -18.707 0.754 10.523 1.00 87.19 104 VAL A O 1
ATOM 813 N N . SER A 1 105 ? -18.799 -0.466 12.394 1.00 87.31 105 SER A N 1
ATOM 814 C CA . SER A 1 105 ? -17.854 -1.484 11.919 1.00 87.31 105 SER A CA 1
ATOM 815 C C . SER A 1 105 ? -18.409 -2.331 10.776 1.00 87.31 105 SER A C 1
ATOM 817 O O . SER A 1 105 ? -17.633 -2.714 9.911 1.00 87.31 105 SER A O 1
ATOM 819 N N . ILE A 1 106 ? -19.722 -2.573 10.697 1.00 89.19 106 ILE A N 1
ATOM 820 C CA . ILE A 1 106 ? -20.333 -3.344 9.597 1.00 89.19 106 ILE A CA 1
ATOM 821 C C . ILE A 1 106 ? -20.015 -2.745 8.210 1.00 89.19 106 ILE A C 1
ATOM 823 O O . ILE A 1 106 ? -19.412 -3.448 7.395 1.00 89.19 106 ILE A O 1
ATOM 827 N N . PRO A 1 107 ? -20.351 -1.473 7.902 1.00 91.81 107 PRO A N 1
ATOM 828 C CA . PRO A 1 107 ? -20.012 -0.883 6.606 1.00 91.81 107 PRO A CA 1
ATOM 829 C C . PRO A 1 107 ? -18.496 -0.757 6.400 1.00 91.81 107 PRO A C 1
ATOM 831 O O . PRO A 1 107 ? -18.025 -0.915 5.275 1.00 91.81 107 PRO A O 1
ATOM 834 N N . LEU A 1 108 ? -17.721 -0.537 7.468 1.00 87.38 108 LEU A N 1
ATOM 835 C CA . LEU A 1 108 ? -16.256 -0.460 7.411 1.00 87.38 108 LEU A CA 1
ATOM 836 C C . LEU A 1 108 ? -15.613 -1.798 7.032 1.00 87.38 108 LEU A C 1
ATOM 838 O O . LEU A 1 108 ? -14.705 -1.833 6.207 1.00 87.38 108 LEU A O 1
ATOM 842 N N . VAL A 1 109 ? -16.112 -2.903 7.584 1.00 88.50 109 VAL A N 1
ATOM 843 C CA . VAL A 1 109 ? -15.658 -4.258 7.256 1.00 88.50 109 VAL A CA 1
ATOM 844 C C . VAL A 1 109 ? -16.071 -4.627 5.836 1.00 88.50 109 VAL A C 1
ATOM 846 O O . VAL A 1 109 ? -15.251 -5.166 5.102 1.00 88.50 109 VAL A O 1
ATOM 849 N N . ILE A 1 110 ? -17.289 -4.289 5.398 1.00 92.81 110 ILE A N 1
ATOM 850 C CA . ILE A 1 110 ? -17.699 -4.492 3.996 1.00 92.81 110 ILE A CA 1
ATOM 851 C C . ILE A 1 110 ? -16.770 -3.717 3.058 1.00 92.81 110 ILE A C 1
ATOM 853 O O . ILE A 1 110 ? -16.278 -4.271 2.076 1.00 92.81 110 ILE A O 1
ATOM 857 N N . PHE A 1 111 ? -16.479 -2.455 3.375 1.00 89.88 111 PHE A N 1
ATOM 858 C CA . PHE A 1 111 ? -15.556 -1.642 2.591 1.00 89.88 111 PHE A CA 1
ATOM 859 C C . PHE A 1 111 ? -14.142 -2.239 2.568 1.00 89.88 111 PHE A C 1
ATOM 861 O O . PHE A 1 111 ? -13.537 -2.324 1.499 1.00 89.88 111 PHE A O 1
ATOM 868 N N . LEU A 1 112 ? -13.642 -2.710 3.713 1.00 89.31 112 LEU A N 1
ATOM 869 C CA . LEU A 1 112 ? -12.358 -3.402 3.823 1.00 89.31 112 LEU A CA 1
ATOM 870 C C . LEU A 1 112 ? -12.330 -4.667 2.955 1.00 89.31 112 LEU A C 1
ATOM 872 O O . LEU A 1 112 ? -11.383 -4.862 2.200 1.00 89.31 112 LEU A O 1
ATOM 876 N N . LEU A 1 113 ? -13.374 -5.497 3.005 1.00 90.50 113 LEU A N 1
ATOM 877 C CA . LEU A 1 113 ? -13.481 -6.713 2.195 1.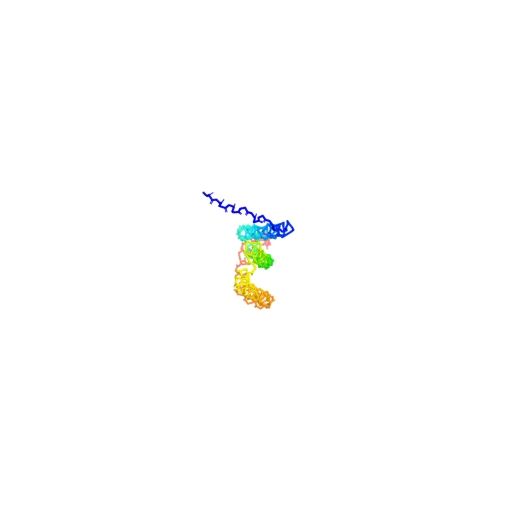00 90.50 113 LEU A CA 1
ATOM 878 C C . LEU A 1 113 ? -13.531 -6.397 0.700 1.00 90.50 113 LEU A C 1
ATOM 880 O O . LEU A 1 113 ? -12.815 -7.029 -0.074 1.00 90.50 113 LEU A O 1
ATOM 884 N N . CYS A 1 114 ? -14.304 -5.387 0.294 1.00 92.44 114 CYS A N 1
ATOM 885 C CA . CYS A 1 114 ? -14.311 -4.897 -1.082 1.00 92.44 114 CYS A CA 1
ATOM 886 C C . CYS A 1 114 ? -12.911 -4.452 -1.511 1.00 92.44 114 CYS A C 1
ATOM 888 O O . CYS A 1 114 ? -12.461 -4.812 -2.596 1.00 92.44 114 CYS A O 1
ATOM 890 N N . LYS A 1 115 ? -12.192 -3.704 -0.666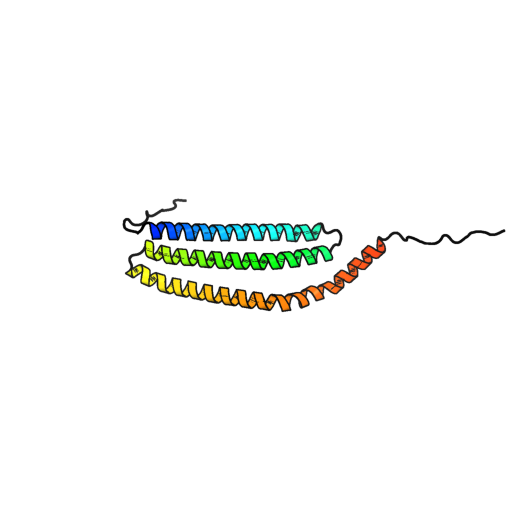 1.00 87.12 115 LYS A N 1
ATOM 891 C CA . LYS A 1 115 ? -10.816 -3.284 -0.952 1.00 87.12 115 LYS A CA 1
ATOM 892 C C . LYS A 1 115 ? -9.882 -4.476 -1.087 1.00 87.12 115 LYS A C 1
ATOM 894 O O . LYS A 1 115 ? -9.183 -4.543 -2.087 1.00 87.12 115 LYS A O 1
ATOM 899 N N . CYS A 1 116 ? -9.919 -5.434 -0.166 1.00 87.69 116 CYS A N 1
ATOM 900 C CA . CYS A 1 116 ? -9.136 -6.663 -0.274 1.00 87.69 116 CYS A CA 1
ATOM 901 C C . CYS A 1 116 ? -9.452 -7.415 -1.573 1.00 87.69 116 CYS A C 1
ATOM 903 O O . CYS A 1 116 ? -8.530 -7.790 -2.289 1.00 87.69 116 CYS A O 1
ATOM 905 N N . TYR A 1 117 ? -10.731 -7.573 -1.925 1.00 91.06 117 TYR A N 1
ATOM 906 C CA . TYR A 1 117 ? -11.146 -8.190 -3.186 1.00 91.06 117 TYR A CA 1
ATOM 907 C C . TYR A 1 117 ? -10.563 -7.459 -4.401 1.00 91.06 117 TYR A C 1
ATOM 909 O O . TYR A 1 117 ? -9.950 -8.091 -5.257 1.00 91.06 117 TYR A O 1
ATOM 917 N N . TYR A 1 118 ? -10.682 -6.129 -4.450 1.00 87.75 118 TYR A N 1
ATOM 918 C CA . TYR A 1 118 ? -10.086 -5.326 -5.518 1.00 87.75 118 TYR A CA 1
ATOM 919 C C . TYR A 1 118 ? -8.561 -5.434 -5.541 1.00 87.75 118 TYR A C 1
ATOM 921 O O . TYR A 1 118 ? -7.990 -5.509 -6.619 1.00 87.75 118 TYR A O 1
ATOM 929 N N . VAL A 1 119 ? -7.892 -5.473 -4.388 1.00 85.06 119 VAL A N 1
ATOM 930 C CA . VAL A 1 119 ? -6.436 -5.653 -4.299 1.00 85.06 119 VAL A CA 1
ATOM 931 C C . VAL A 1 119 ? -6.033 -6.998 -4.892 1.00 85.06 119 VAL A C 1
ATOM 933 O O . VAL A 1 119 ? -5.171 -7.033 -5.765 1.00 85.06 119 VAL A O 1
ATOM 936 N N . TYR A 1 120 ? -6.685 -8.090 -4.487 1.00 86.25 120 TYR A N 1
ATOM 937 C CA . TYR A 1 120 ? -6.420 -9.416 -5.047 1.00 86.25 120 TYR A CA 1
ATOM 938 C C . TYR A 1 120 ? -6.701 -9.470 -6.550 1.00 86.25 120 TYR A C 1
ATOM 940 O O . TYR A 1 120 ? -5.885 -10.002 -7.301 1.00 86.25 120 TYR A O 1
ATOM 948 N N . PHE A 1 121 ? -7.814 -8.882 -6.992 1.00 87.44 121 PHE A N 1
ATOM 949 C CA . PHE A 1 121 ? -8.174 -8.807 -8.404 1.00 87.44 121 PHE A CA 1
ATOM 950 C C . PHE A 1 121 ? -7.139 -8.020 -9.212 1.00 87.44 121 PHE A C 1
ATOM 952 O O . PHE A 1 121 ? -6.641 -8.521 -10.213 1.00 87.44 121 PHE A O 1
ATOM 959 N N . ILE A 1 122 ? -6.762 -6.822 -8.756 1.00 84.56 122 ILE A N 1
ATOM 960 C CA . ILE A 1 122 ? -5.785 -5.981 -9.448 1.00 84.56 122 ILE A CA 1
ATOM 961 C C . ILE A 1 122 ? -4.423 -6.667 -9.466 1.00 84.56 122 ILE A C 1
ATOM 963 O O . ILE A 1 122 ? -3.800 -6.686 -10.515 1.00 84.56 122 ILE A O 1
ATOM 967 N N . ILE A 1 123 ? -3.956 -7.254 -8.360 1.00 80.94 123 ILE A N 1
ATOM 968 C CA . ILE A 1 123 ? -2.675 -7.980 -8.336 1.00 80.94 123 ILE A CA 1
ATOM 969 C C . ILE A 1 123 ? -2.700 -9.157 -9.321 1.00 80.94 123 ILE A C 1
ATOM 971 O O . ILE A 1 123 ? -1.715 -9.372 -10.029 1.00 80.94 123 ILE A O 1
ATOM 975 N N . GLY A 1 124 ? -3.814 -9.892 -9.393 1.00 78.69 124 GLY A N 1
ATOM 976 C CA . GLY A 1 124 ? -4.005 -10.976 -10.357 1.00 78.69 124 GLY A CA 1
ATOM 977 C C . GLY A 1 124 ? -3.985 -10.486 -11.806 1.00 78.69 124 GLY A C 1
ATOM 978 O O . GLY A 1 124 ? -3.261 -11.039 -12.631 1.00 78.69 124 GLY A O 1
ATOM 979 N N . GLU A 1 125 ? -4.706 -9.408 -12.101 1.00 81.25 125 GLU A N 1
ATOM 980 C CA . GLU A 1 125 ? -4.782 -8.826 -13.444 1.00 81.25 125 GLU A CA 1
ATOM 981 C C . GLU A 1 125 ? -3.442 -8.203 -13.871 1.00 81.25 125 GLU A C 1
ATOM 983 O O . GLU A 1 125 ? -2.987 -8.409 -14.995 1.00 81.25 125 GLU A O 1
ATOM 988 N N . LEU A 1 126 ? -2.748 -7.509 -12.959 1.00 73.38 126 LEU A N 1
ATOM 989 C CA . LEU A 1 126 ? -1.421 -6.936 -13.208 1.00 73.38 126 LEU A CA 1
ATOM 990 C C . LEU A 1 126 ? -0.380 -8.033 -13.460 1.00 73.38 126 LEU A C 1
ATOM 992 O O . LEU A 1 126 ? 0.510 -7.856 -14.288 1.00 73.38 126 LEU A O 1
ATOM 996 N N . ALA A 1 127 ? -0.498 -9.180 -12.780 1.00 68.81 127 ALA A N 1
ATOM 997 C CA . ALA A 1 127 ? 0.386 -10.321 -12.999 1.00 68.81 127 ALA A CA 1
ATOM 998 C C . ALA A 1 127 ? 0.191 -10.973 -14.381 1.00 68.81 127 ALA A C 1
ATOM 1000 O O . ALA A 1 127 ? 1.152 -11.517 -14.923 1.00 68.81 127 ALA A O 1
ATOM 1001 N N . ILE A 1 128 ? -1.019 -10.910 -14.950 1.00 60.00 128 ILE A N 1
ATOM 1002 C CA . ILE A 1 128 ? -1.363 -11.496 -16.258 1.00 60.00 128 ILE A CA 1
ATOM 1003 C C . ILE A 1 128 ? -1.115 -10.499 -17.407 1.00 60.00 128 ILE A C 1
ATOM 1005 O O . ILE A 1 128 ? -0.680 -10.898 -18.491 1.00 60.00 128 ILE A O 1
ATOM 1009 N N . GLY A 1 129 ? -1.341 -9.201 -17.180 1.00 56.62 129 GLY A N 1
ATOM 1010 C CA . GLY A 1 129 ? -1.136 -8.141 -18.174 1.00 56.62 129 GLY A CA 1
ATOM 1011 C C . GLY A 1 129 ? 0.330 -7.913 -18.565 1.00 56.62 129 GLY A C 1
ATOM 1012 O O . GLY A 1 129 ? 0.604 -7.568 -19.717 1.00 56.62 129 GLY A O 1
ATOM 1013 N N . ASP A 1 130 ? 1.267 -8.175 -17.649 1.00 56.78 130 ASP A N 1
ATOM 1014 C CA . ASP A 1 130 ? 2.712 -7.969 -17.843 1.00 56.78 130 ASP A CA 1
ATOM 1015 C C . ASP A 1 130 ? 3.280 -8.785 -19.019 1.00 56.78 130 ASP A C 1
ATOM 1017 O O . ASP A 1 130 ? 4.119 -8.296 -19.765 1.00 56.78 130 ASP A O 1
ATOM 1021 N N . GLN A 1 131 ? 2.796 -10.011 -19.261 1.00 54.84 131 GLN A N 1
ATOM 1022 C CA . GLN A 1 131 ? 3.324 -10.828 -20.363 1.00 54.84 131 GLN A CA 1
ATOM 1023 C C . GLN A 1 131 ? 2.819 -10.403 -21.748 1.00 54.84 131 GLN A C 1
ATOM 1025 O O . GLN A 1 131 ? 3.520 -10.600 -22.734 1.00 54.84 131 GLN A O 1
ATOM 1030 N N . ARG A 1 132 ? 1.614 -9.829 -21.855 1.00 51.28 132 ARG A N 1
ATOM 1031 C CA . ARG A 1 132 ? 1.001 -9.481 -23.155 1.00 51.28 132 ARG A CA 1
ATOM 1032 C C . ARG A 1 132 ? 1.164 -8.012 -23.542 1.00 51.28 132 ARG A C 1
ATOM 1034 O O . ARG A 1 132 ? 1.190 -7.705 -24.731 1.00 51.28 132 ARG A O 1
ATOM 1041 N N . GLY A 1 133 ? 1.272 -7.103 -22.571 1.00 53.22 133 GLY A N 1
ATOM 1042 C CA . GLY A 1 133 ? 1.489 -5.676 -22.835 1.00 53.22 133 GLY A CA 1
ATOM 1043 C C . GLY A 1 133 ? 2.909 -5.345 -23.310 1.00 53.22 133 GLY A C 1
ATOM 1044 O O . GLY A 1 133 ? 3.091 -4.393 -24.075 1.00 53.22 133 GLY A O 1
ATOM 1045 N N . VAL A 1 134 ? 3.897 -6.143 -22.888 1.00 52.59 134 VAL A N 1
ATOM 1046 C CA . VAL A 1 134 ? 5.330 -5.910 -23.132 1.00 52.59 134 VAL A CA 1
ATOM 1047 C C . VAL A 1 134 ? 5.720 -6.196 -24.586 1.00 52.59 134 VAL A C 1
ATOM 1049 O O . VAL A 1 134 ? 6.336 -5.339 -25.215 1.00 52.59 134 VAL A O 1
ATOM 1052 N N . ASP A 1 135 ? 5.264 -7.298 -25.185 1.00 54.81 135 ASP A N 1
ATOM 1053 C CA . ASP A 1 135 ? 5.607 -7.614 -26.584 1.00 54.81 135 ASP A CA 1
ATOM 1054 C C . ASP A 1 135 ? 5.000 -6.617 -27.587 1.00 54.81 135 ASP A C 1
ATOM 1056 O O . ASP A 1 135 ? 5.646 -6.195 -28.549 1.00 54.81 135 ASP A O 1
ATOM 1060 N N . GLY A 1 136 ? 3.759 -6.181 -27.350 1.00 53.03 136 GLY A N 1
ATOM 1061 C CA . GLY A 1 136 ? 3.046 -5.303 -28.280 1.00 53.03 136 GLY A CA 1
ATOM 1062 C C . GLY A 1 136 ? 3.634 -3.894 -28.344 1.00 53.03 136 GLY A C 1
ATOM 1063 O O . GLY A 1 136 ? 3.879 -3.371 -29.434 1.00 53.03 136 GLY A O 1
ATOM 1064 N N . LYS A 1 137 ? 3.891 -3.276 -27.182 1.00 54.62 137 LYS A N 1
ATOM 1065 C CA . LYS A 1 137 ? 4.354 -1.883 -27.114 1.00 54.62 137 LYS A CA 1
ATOM 1066 C C . LYS A 1 137 ? 5.849 -1.746 -27.384 1.00 54.62 137 LYS A C 1
ATOM 1068 O O . LYS A 1 137 ? 6.227 -0.707 -27.900 1.00 54.62 137 LYS A O 1
ATOM 1073 N N . VAL A 1 138 ? 6.673 -2.761 -27.112 1.00 56.53 138 VAL A N 1
ATOM 1074 C CA . VAL A 1 138 ? 8.107 -2.753 -27.463 1.00 56.53 138 VAL A CA 1
ATOM 1075 C C . VAL A 1 138 ? 8.309 -2.999 -28.965 1.00 56.53 138 VAL A C 1
ATOM 1077 O O . VAL A 1 138 ? 9.120 -2.311 -29.581 1.00 56.53 138 VAL A O 1
ATOM 1080 N N . SER A 1 139 ? 7.501 -3.859 -29.607 1.00 57.88 139 SER A N 1
ATOM 1081 C CA . SER A 1 139 ? 7.596 -4.068 -31.067 1.00 57.88 139 SER A CA 1
ATOM 1082 C C . SER A 1 139 ? 7.289 -2.808 -31.890 1.00 57.88 139 SER A C 1
ATOM 1084 O O . SER A 1 139 ? 7.863 -2.607 -32.959 1.00 57.88 139 SER A O 1
ATOM 1086 N N . ALA A 1 140 ? 6.437 -1.914 -31.375 1.00 62.56 140 ALA A N 1
ATOM 1087 C CA . ALA A 1 140 ? 6.084 -0.664 -32.044 1.00 62.56 140 ALA A CA 1
ATOM 1088 C C . ALA A 1 140 ? 7.253 0.338 -32.139 1.00 62.56 140 ALA A C 1
ATOM 1090 O O . ALA A 1 140 ? 7.190 1.255 -32.956 1.00 62.56 140 ALA A O 1
ATOM 1091 N N . TRP A 1 141 ? 8.313 0.168 -31.335 1.00 60.00 141 TRP A N 1
ATOM 1092 C CA . TRP A 1 141 ? 9.512 1.021 -31.343 1.00 60.00 141 TRP A CA 1
ATOM 1093 C C . TRP A 1 141 ? 10.661 0.431 -32.167 1.00 60.00 141 TRP A C 1
ATOM 1095 O O . TRP A 1 141 ? 11.590 1.159 -32.507 1.00 60.00 141 TRP A O 1
ATOM 1105 N N . ALA A 1 142 ? 10.543 -0.826 -32.612 1.00 65.06 142 ALA A N 1
ATOM 1106 C CA . ALA A 1 142 ? 11.483 -1.452 -33.544 1.00 65.06 142 ALA A CA 1
ATOM 1107 C C . ALA A 1 142 ? 11.776 -0.622 -34.822 1.00 65.06 142 ALA A C 1
ATOM 1109 O O . ALA A 1 142 ? 12.904 -0.670 -35.316 1.00 65.06 142 ALA A O 1
ATOM 1110 N N . PRO A 1 143 ? 10.834 0.179 -35.375 1.00 65.94 143 PRO A N 1
ATOM 1111 C CA . PRO A 1 143 ? 11.139 1.084 -36.483 1.00 65.94 143 PRO A CA 1
ATOM 1112 C C . PRO A 1 143 ? 12.116 2.212 -36.118 1.00 65.94 143 PRO A C 1
ATOM 1114 O O . PRO A 1 143 ? 12.856 2.661 -36.989 1.00 65.94 143 PRO A O 1
ATOM 1117 N N . TYR A 1 144 ? 12.126 2.669 -34.861 1.00 62.69 144 TYR A N 1
ATOM 1118 C CA . TYR A 1 144 ? 12.996 3.748 -34.382 1.00 62.69 144 TYR A CA 1
ATOM 1119 C C . TYR A 1 144 ? 14.406 3.254 -34.053 1.00 62.69 144 TYR A C 1
ATOM 1121 O O . TYR A 1 144 ? 15.365 3.962 -34.360 1.00 62.69 144 TYR A O 1
ATOM 1129 N N . ASP A 1 145 ? 14.544 2.022 -33.550 1.00 63.44 145 ASP A N 1
ATOM 1130 C CA . ASP A 1 145 ? 15.854 1.367 -33.400 1.00 63.44 145 ASP A CA 1
ATOM 1131 C C . ASP A 1 145 ? 16.606 1.324 -34.742 1.00 63.44 145 ASP A C 1
ATOM 1133 O O . ASP A 1 145 ? 17.806 1.577 -34.808 1.00 63.44 145 ASP A O 1
ATOM 1137 N N . ARG A 1 146 ? 15.874 1.119 -35.847 1.00 62.53 146 ARG A N 1
ATOM 1138 C CA . ARG A 1 146 ? 16.438 1.084 -37.205 1.00 62.53 146 ARG A CA 1
ATOM 1139 C C . ARG A 1 146 ? 16.963 2.435 -37.706 1.00 62.53 146 ARG A C 1
ATOM 1141 O O . ARG A 1 146 ? 17.800 2.462 -38.603 1.00 62.53 146 ARG A O 1
ATOM 1148 N N . ILE A 1 147 ? 16.439 3.546 -37.185 1.00 62.69 147 ILE A N 1
ATOM 1149 C CA . ILE A 1 147 ? 16.847 4.903 -37.585 1.00 62.69 147 ILE A CA 1
ATOM 1150 C C . ILE A 1 147 ? 18.119 5.311 -36.829 1.00 62.69 147 ILE A C 1
ATOM 1152 O O . ILE A 1 147 ? 18.970 5.984 -37.400 1.00 62.69 147 ILE A O 1
ATOM 1156 N N . GLN A 1 148 ? 18.298 4.853 -35.587 1.00 58.84 148 GLN A N 1
ATOM 1157 C CA . GLN A 1 148 ? 19.480 5.183 -34.787 1.00 58.84 148 GLN A CA 1
ATOM 1158 C C . GLN A 1 148 ? 20.766 4.508 -35.310 1.00 58.84 148 GLN A C 1
ATOM 1160 O O . GLN A 1 148 ? 21.828 5.130 -35.297 1.00 58.84 148 GLN A O 1
ATOM 1165 N N . ASP A 1 149 ? 20.669 3.287 -35.853 1.00 59.69 149 ASP A N 1
ATOM 1166 C CA . ASP A 1 149 ? 21.791 2.610 -36.533 1.00 59.69 149 ASP A CA 1
ATOM 1167 C C . ASP A 1 149 ? 22.334 3.419 -37.730 1.00 59.69 149 ASP A C 1
ATOM 1169 O O . ASP A 1 149 ? 23.518 3.331 -38.071 1.00 59.69 149 ASP A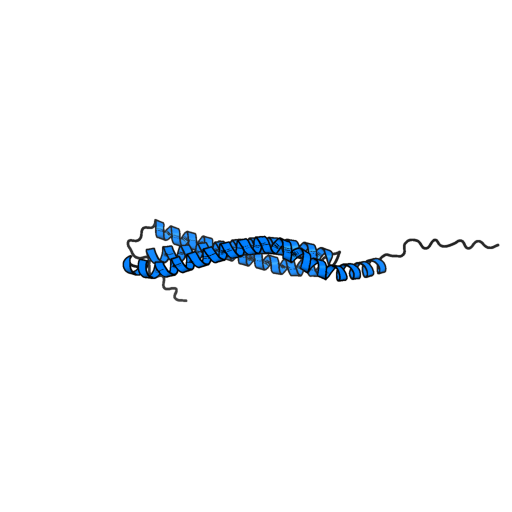 O 1
ATOM 1173 N N . LEU A 1 150 ? 21.478 4.224 -38.374 1.00 60.09 150 LEU A N 1
ATOM 1174 C CA . LEU A 1 150 ? 21.862 5.067 -39.506 1.00 60.09 150 LEU A CA 1
ATOM 1175 C C . LEU A 1 150 ? 22.811 6.196 -39.077 1.00 60.09 150 LEU A C 1
ATOM 1177 O O . LEU A 1 150 ? 23.776 6.478 -39.785 1.00 60.09 150 LEU A O 1
ATOM 1181 N N . ASP A 1 151 ? 22.577 6.799 -37.911 1.00 61.38 151 ASP A N 1
ATOM 1182 C CA . ASP A 1 151 ? 23.420 7.877 -37.382 1.00 61.38 151 ASP A CA 1
ATOM 1183 C C . ASP A 1 151 ? 24.776 7.350 -36.886 1.00 61.38 151 ASP A C 1
ATOM 1185 O O . ASP A 1 151 ? 25.810 7.999 -37.070 1.00 61.38 151 ASP A O 1
ATOM 1189 N N . GLU A 1 152 ? 24.810 6.135 -36.331 1.00 64.06 152 GLU A N 1
ATOM 1190 C CA . GLU A 1 152 ? 26.060 5.492 -35.910 1.00 64.06 152 GLU A CA 1
ATOM 1191 C C . GLU A 1 152 ? 26.938 5.096 -37.113 1.00 64.06 152 GLU A C 1
ATOM 1193 O O . GLU A 1 152 ? 28.167 5.197 -37.054 1.00 64.06 152 GLU A O 1
ATOM 1198 N N . ALA A 1 153 ? 26.326 4.737 -38.248 1.00 61.75 153 ALA A N 1
ATOM 1199 C CA . ALA A 1 153 ? 27.037 4.502 -39.505 1.00 61.75 153 ALA A CA 1
ATOM 1200 C C . ALA A 1 153 ? 27.622 5.788 -40.122 1.00 61.75 153 ALA A C 1
ATOM 1202 O O . ALA A 1 153 ? 28.669 5.725 -40.768 1.00 61.75 153 ALA A O 1
ATOM 1203 N N . ILE A 1 154 ? 26.987 6.946 -39.909 1.00 62.72 154 ILE A N 1
ATOM 1204 C CA . ILE A 1 154 ? 27.470 8.252 -40.395 1.00 62.72 154 ILE A CA 1
ATOM 1205 C C . ILE A 1 154 ? 28.681 8.740 -39.581 1.00 62.72 154 ILE A C 1
ATOM 1207 O O . ILE A 1 154 ? 29.564 9.398 -40.131 1.00 62.72 154 ILE A O 1
ATOM 1211 N N . TYR A 1 155 ? 28.752 8.401 -38.289 1.00 59.12 155 TYR A N 1
ATOM 1212 C CA . TYR A 1 155 ? 29.828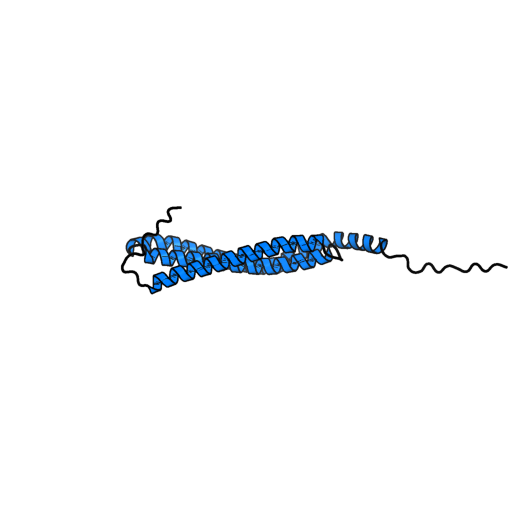 8.849 -37.394 1.00 59.12 155 TYR A CA 1
ATOM 1213 C C . TYR A 1 155 ? 31.058 7.934 -37.342 1.00 59.12 155 TYR A C 1
ATOM 1215 O O . TYR A 1 155 ? 32.083 8.337 -36.785 1.00 59.12 155 TYR A O 1
ATOM 1223 N N . ARG A 1 156 ? 31.008 6.723 -37.917 1.00 55.91 156 ARG A N 1
ATOM 1224 C CA . ARG A 1 156 ? 32.216 5.896 -38.042 1.00 55.91 156 ARG A CA 1
ATOM 1225 C C . ARG A 1 156 ? 33.178 6.552 -39.041 1.00 55.91 156 ARG A C 1
ATOM 1227 O O . ARG A 1 156 ? 32.816 6.704 -40.208 1.00 55.91 156 ARG A O 1
ATOM 1234 N N . PRO A 1 157 ? 34.408 6.923 -38.633 1.00 56.38 157 PRO A N 1
ATOM 1235 C CA . PRO A 1 157 ? 35.408 7.363 -39.591 1.00 56.38 157 PRO A CA 1
ATOM 1236 C C . PRO A 1 157 ? 35.644 6.222 -40.583 1.00 56.38 157 PRO A C 1
ATOM 1238 O O . PRO A 1 157 ? 35.786 5.067 -40.185 1.00 56.38 157 PRO A O 1
ATOM 1241 N N . VAL A 1 158 ? 35.632 6.542 -41.879 1.00 60.66 158 VAL A N 1
ATOM 1242 C CA . VAL A 1 158 ? 35.910 5.599 -42.968 1.00 60.66 158 VAL A CA 1
ATOM 1243 C C . VAL A 1 158 ? 37.351 5.111 -42.821 1.00 60.66 158 VAL A C 1
ATOM 1245 O O . VAL A 1 158 ? 38.290 5.696 -43.360 1.00 60.66 158 VAL A O 1
ATOM 1248 N N . GLU A 1 159 ? 37.537 4.057 -42.041 1.00 63.97 159 GLU A N 1
ATOM 1249 C CA . GLU A 1 159 ? 38.821 3.406 -41.861 1.00 63.97 159 GLU A CA 1
ATOM 1250 C C . GLU A 1 159 ? 39.029 2.463 -43.050 1.00 63.97 159 GLU A C 1
ATOM 1252 O O . GLU A 1 159 ? 38.396 1.417 -43.169 1.00 63.97 159 GLU A O 1
ATOM 1257 N N . GLY A 1 160 ? 39.880 2.889 -43.986 1.00 62.88 160 GLY A N 1
ATOM 1258 C CA . GLY A 1 160 ? 40.347 2.043 -45.083 1.00 62.88 160 GLY A CA 1
ATOM 1259 C C . GLY A 1 160 ? 39.800 2.392 -46.464 1.00 62.88 160 GLY A C 1
ATOM 1260 O O . GLY A 1 160 ? 39.209 1.550 -47.135 1.00 62.88 160 GLY A O 1
ATOM 1261 N N . ARG A 1 161 ? 40.102 3.594 -46.969 1.00 50.94 161 ARG A N 1
ATOM 1262 C CA . ARG A 1 161 ? 40.375 3.720 -48.408 1.00 50.94 161 ARG A CA 1
ATOM 1263 C C . ARG A 1 161 ? 41.853 3.355 -48.598 1.00 50.94 161 ARG A C 1
ATOM 1265 O O . ARG A 1 161 ? 42.696 4.142 -48.169 1.00 50.94 161 ARG A O 1
ATOM 1272 N N . PRO A 1 162 ? 42.213 2.190 -49.168 1.00 52.62 162 PRO A N 1
ATOM 1273 C CA . PRO A 1 162 ? 43.596 1.948 -49.544 1.00 52.62 162 PRO A CA 1
ATOM 1274 C C . PRO A 1 162 ? 43.965 2.988 -50.603 1.00 52.62 162 PRO A C 1
ATOM 1276 O O . PRO A 1 162 ? 43.388 3.010 -51.692 1.00 52.62 162 PRO A O 1
ATOM 1279 N N . SER A 1 163 ? 44.880 3.890 -50.250 1.00 59.41 163 SER A N 1
ATOM 1280 C CA . SER A 1 163 ? 45.513 4.823 -51.177 1.00 59.41 163 SER A CA 1
ATOM 1281 C C . SER A 1 163 ? 46.232 4.010 -52.247 1.00 59.41 163 SER A C 1
ATOM 1283 O O . SER A 1 163 ? 47.352 3.542 -52.054 1.00 59.41 163 SER A O 1
ATOM 1285 N N . GLY A 1 164 ? 45.523 3.780 -53.350 1.00 56.84 164 GLY A N 1
ATOM 1286 C CA . GLY A 1 164 ? 46.034 3.127 -54.537 1.00 56.84 164 GLY A CA 1
ATOM 1287 C C . GLY A 1 164 ? 47.259 3.867 -55.053 1.00 56.84 164 GLY A C 1
ATOM 1288 O O . GLY A 1 164 ? 47.219 5.070 -55.303 1.00 56.84 164 GLY A O 1
ATOM 1289 N N . MET A 1 165 ? 48.337 3.096 -55.156 1.00 54.88 165 MET A N 1
ATOM 1290 C CA . MET A 1 165 ? 49.572 3.331 -55.892 1.00 54.88 165 MET A CA 1
ATOM 1291 C C . MET A 1 165 ? 49.456 4.376 -57.014 1.00 54.88 165 MET A C 1
ATOM 1293 O O . MET A 1 165 ? 48.833 4.122 -58.042 1.00 54.88 165 MET A O 1
ATOM 1297 N N . TYR A 1 166 ? 50.172 5.491 -56.869 1.00 53.38 166 TYR A N 1
ATOM 1298 C CA . TYR A 1 166 ? 50.745 6.193 -58.015 1.00 53.38 166 TYR A CA 1
ATOM 1299 C C . TYR A 1 166 ? 52.186 5.716 -58.168 1.00 53.38 166 TYR A C 1
ATOM 1301 O O . TYR A 1 166 ? 53.077 6.173 -57.459 1.00 53.38 166 TYR A O 1
ATOM 1309 N N . ASN A 1 167 ? 52.396 4.770 -59.079 1.00 56.09 167 ASN A N 1
ATOM 1310 C CA . ASN A 1 167 ? 53.711 4.486 -59.631 1.00 56.09 167 ASN A CA 1
ATOM 1311 C C . ASN A 1 167 ? 53.557 4.500 -61.152 1.00 56.09 167 ASN A C 1
ATOM 1313 O O . ASN A 1 167 ? 53.103 3.522 -61.736 1.00 56.09 167 ASN A O 1
ATOM 1317 N N . ASN A 1 168 ? 53.854 5.645 -61.762 1.00 57.94 168 ASN A N 1
ATOM 1318 C CA . ASN A 1 168 ? 54.022 5.767 -63.201 1.00 57.94 168 ASN A CA 1
ATOM 1319 C C . ASN A 1 168 ? 55.365 6.444 -63.466 1.00 57.94 168 ASN A C 1
ATOM 1321 O O . ASN A 1 168 ? 55.512 7.630 -63.182 1.00 57.94 168 ASN A O 1
ATOM 1325 N N . SER A 1 169 ? 56.242 5.626 -64.055 1.00 56.72 169 SER A N 1
ATOM 1326 C CA . SER A 1 169 ? 57.259 5.961 -65.062 1.00 56.72 169 SER A CA 1
ATOM 1327 C C . SER A 1 169 ? 58.474 6.765 -64.614 1.00 56.72 169 SER A C 1
ATOM 1329 O O . SER A 1 169 ? 58.358 7.990 -64.411 1.00 56.72 169 SER A O 1
#

Radius of gyration: 28.86 Å; chains: 1; bounding box: 81×35×96 Å

Organism: NCBI:txid1333877

pLDDT: mean 74.48, std 13.39, range [39.78, 92.81]

Sequence (169 aa):
FEQIPEPVPQGTPATMEVLYVTLTAVALGFELCVCMSCTFCCIFGKGLALRGPHGARSVHVAVDNLQKEQRLVFTQFLLGIVAYLLSHVIQMWVYFRPKIAFTVSIPLVIFLLCKCYYVYFIIGELAIGDQRGVDGKVSAWAPYDRIQDLDEAIYRPVEGRPSGMYNNS

Foldseek 3Di:
DPPPPVDQPPPFDVVLVVVLVVLLVVLVVLVVVLVVLVVVLVVQLVVQCPDPPQHPVSNVVSVVVSLVSVLVSVLSNLVSVLSNLVSVLSVLVRRDDPVVSVVVNVVSVVVSVVSVVVSVVVNVVSVVCVVVVVVPVVVVCVVVSVVSVVVVVVPPDPPDPPPDDDDDD

Secondary structure (DSSP, 8-state):
-----PPPPTT--HHHHHHHHHHHHHHHHHHHHHHHHHHHHHHHHHHHHHH-TTTHHHHHHHHHHHHHHHHHHHHHHHHHHHHHHHHHHHHHHHHS-HHHHHHHHHHHHHHHHHHHHHHHHHHHHHHHHHHHHHHHHHHTTHHHHHHHHHHHHHHS-------------